Protein AF-A0A5N5E0N3-F1 (afdb_monomer_lite)

Foldseek 3Di:
DDPDQWFKDFLVLVVVCCVQPHPVLSVVLVVQDDPGMDDPVSLVVCCVVPDDVVSSVSNVVCSVPHTTRD

Sequence (70 aa):
MLWHDGYAVDVEEIAEHPEYRGATVVDLAREIARGRRLTPAVLGLARSASFDPQDVKKVWHYIARFGGRA

Secondary structure (DSSP, 8-state):
----TT-BEEHHHHHT-TTTT-HHHHHHHHHH-BTTEE-HHHHHHHHHTT--HHHHHHHHHHHHHH-B--

pLDDT: mean 89.05, std 13.37, range [38.09, 97.12]

Organism: Rhodococcus erythropolis (NCBI:txid1833)

Structure (mmCIF, N/CA/C/O backbone):
data_AF-A0A5N5E0N3-F1
#
_entry.id   AF-A0A5N5E0N3-F1
#
loop_
_atom_site.group_PDB
_atom_site.id
_atom_site.type_symbol
_atom_site.label_atom_id
_atom_site.label_alt_id
_atom_site.label_comp_id
_atom_site.label_asym_id
_atom_site.label_entity_id
_atom_site.label_seq_id
_atom_site.pdbx_PDB_ins_code
_atom_site.Cartn_x
_atom_site.Cartn_y
_atom_site.Cartn_z
_atom_site.occupancy
_atom_site.B_iso_or_equiv
_atom_site.auth_seq_id
_atom_site.auth_comp_id
_atom_site.auth_asym_id
_atom_site.auth_atom_id
_atom_site.pdbx_PDB_model_num
ATOM 1 N N . MET A 1 1 ? 17.080 -10.494 -11.840 1.00 38.09 1 MET A N 1
ATOM 2 C CA . MET A 1 1 ? 16.850 -11.884 -11.387 1.00 38.09 1 MET A CA 1
ATOM 3 C C . MET A 1 1 ? 15.948 -11.833 -10.171 1.00 38.09 1 MET A C 1
ATOM 5 O O . MET A 1 1 ? 16.011 -10.849 -9.449 1.00 38.09 1 MET A O 1
ATOM 9 N N . LEU A 1 2 ? 15.035 -12.798 -10.090 1.00 48.66 2 LEU A N 1
ATOM 10 C CA . LEU A 1 2 ? 13.708 -12.727 -9.479 1.00 48.66 2 LEU A CA 1
ATOM 11 C C . LEU A 1 2 ? 13.656 -12.034 -8.108 1.00 48.66 2 LEU A C 1
ATOM 13 O O . LEU A 1 2 ? 14.262 -12.491 -7.143 1.00 48.66 2 LEU A O 1
ATOM 17 N N . TRP A 1 3 ? 12.869 -10.957 -8.035 1.00 53.75 3 TRP A N 1
ATOM 18 C CA . TRP A 1 3 ? 12.361 -10.438 -6.770 1.00 53.75 3 TRP A CA 1
ATOM 19 C C . TRP A 1 3 ? 11.557 -11.563 -6.125 1.00 53.75 3 TRP A C 1
ATOM 21 O O . TRP A 1 3 ? 10.625 -12.057 -6.749 1.00 53.75 3 TRP A O 1
ATOM 31 N N . HIS A 1 4 ? 11.994 -11.998 -4.945 1.00 49.50 4 HIS A N 1
ATOM 32 C CA . HIS A 1 4 ? 11.495 -13.161 -4.216 1.00 49.50 4 HIS A CA 1
ATOM 33 C C . HIS A 1 4 ? 9.994 -13.413 -4.414 1.00 49.50 4 HIS A C 1
ATOM 35 O O . HIS A 1 4 ? 9.170 -12.598 -3.991 1.00 49.50 4 HIS A O 1
ATOM 41 N N . ASP A 1 5 ? 9.650 -14.565 -4.993 1.00 53.41 5 ASP A N 1
ATOM 42 C CA . ASP A 1 5 ? 8.328 -15.146 -4.798 1.00 53.41 5 ASP A CA 1
ATOM 43 C C . ASP A 1 5 ? 8.095 -15.269 -3.289 1.00 53.41 5 ASP A C 1
ATOM 45 O O . ASP A 1 5 ? 8.836 -15.963 -2.581 1.00 53.41 5 ASP A O 1
ATOM 49 N N . GLY A 1 6 ? 7.076 -14.571 -2.790 1.00 61.75 6 GLY A N 1
ATOM 50 C CA . GLY A 1 6 ? 6.427 -15.019 -1.569 1.00 61.75 6 GLY A CA 1
ATOM 51 C C . GLY A 1 6 ? 6.086 -13.985 -0.507 1.00 61.75 6 GLY A C 1
ATOM 52 O O . GLY A 1 6 ? 5.784 -14.402 0.598 1.00 61.75 6 GLY A O 1
ATOM 53 N N . TYR A 1 7 ? 6.089 -12.679 -0.762 1.00 76.00 7 TYR A N 1
ATOM 54 C CA . TYR A 1 7 ? 5.349 -11.779 0.134 1.00 76.00 7 TYR A CA 1
ATOM 55 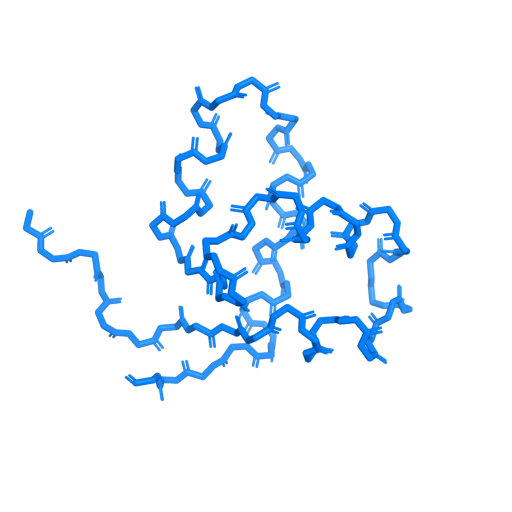C C . TYR A 1 7 ? 4.531 -10.796 -0.687 1.00 76.00 7 TYR A C 1
ATOM 57 O O . TYR A 1 7 ? 5.061 -9.859 -1.285 1.00 76.00 7 TYR A O 1
ATOM 65 N N . ALA A 1 8 ? 3.231 -11.060 -0.752 1.00 89.94 8 ALA A N 1
ATOM 66 C CA . ALA A 1 8 ? 2.256 -10.184 -1.370 1.00 89.94 8 ALA A CA 1
ATOM 67 C C . ALA A 1 8 ? 1.071 -9.997 -0.430 1.00 89.94 8 ALA A C 1
ATOM 69 O O . ALA A 1 8 ? 0.713 -10.900 0.324 1.00 89.94 8 ALA A O 1
ATOM 70 N N . VAL A 1 9 ? 0.458 -8.826 -0.504 1.00 94.06 9 VAL A N 1
ATOM 71 C CA . VAL A 1 9 ? -0.786 -8.514 0.196 1.00 94.06 9 VAL A CA 1
ATOM 72 C C . VAL A 1 9 ? -1.724 -7.818 -0.784 1.00 94.06 9 VAL A C 1
ATOM 74 O O . VAL A 1 9 ? -1.265 -7.054 -1.644 1.00 94.06 9 VAL A O 1
ATOM 77 N N . ASP A 1 10 ? -3.015 -8.137 -0.703 1.00 94.88 10 ASP A N 1
ATOM 78 C CA . ASP A 1 10 ? -4.036 -7.388 -1.433 1.00 94.88 10 ASP A CA 1
ATOM 79 C C . ASP A 1 10 ? -4.247 -6.044 -0.735 1.00 94.88 10 ASP A C 1
ATOM 81 O O . ASP A 1 10 ? -4.251 -5.952 0.489 1.00 94.88 10 ASP A O 1
ATOM 85 N N . VAL A 1 11 ? -4.405 -4.983 -1.507 1.00 95.56 11 VAL A N 1
ATOM 86 C CA . VAL A 1 11 ? -4.646 -3.648 -0.964 1.00 95.56 11 VAL A CA 1
ATOM 87 C C . VAL A 1 11 ? -5.955 -3.585 -0.184 1.00 95.56 11 VAL A C 1
ATOM 89 O O . VAL A 1 11 ? -6.038 -2.830 0.780 1.00 95.56 11 VAL A O 1
ATOM 92 N N . GLU A 1 12 ? -6.948 -4.402 -0.537 1.00 95.25 12 GLU A N 1
ATOM 93 C CA . GLU A 1 12 ? -8.189 -4.440 0.231 1.00 95.25 12 GLU A CA 1
ATOM 94 C C . GLU A 1 12 ? -7.982 -5.092 1.601 1.00 95.25 12 GLU A C 1
ATOM 96 O O . GLU A 1 12 ? -8.562 -4.618 2.564 1.00 95.25 12 GLU A O 1
ATOM 101 N N . GLU A 1 13 ? -7.069 -6.063 1.739 1.00 95.00 13 GLU A N 1
ATOM 102 C CA . GLU A 1 13 ? -6.680 -6.570 3.066 1.00 95.00 13 GLU A CA 1
ATOM 103 C C . GLU A 1 13 ? -6.057 -5.451 3.910 1.00 95.00 13 GLU A C 1
ATOM 105 O O . GLU A 1 13 ? -6.359 -5.321 5.085 1.00 95.00 13 GLU A O 1
ATOM 110 N N . ILE A 1 14 ? -5.227 -4.583 3.320 1.00 95.31 14 ILE A N 1
ATOM 111 C CA . ILE A 1 14 ? -4.682 -3.414 4.033 1.00 95.31 14 ILE A CA 1
ATOM 112 C C . ILE A 1 14 ? -5.793 -2.442 4.449 1.00 95.31 14 ILE A C 1
ATOM 114 O O . ILE A 1 14 ? -5.717 -1.855 5.530 1.00 95.31 14 ILE A O 1
ATOM 118 N N . ALA A 1 15 ? -6.796 -2.254 3.590 1.00 95.69 15 ALA A N 1
ATOM 119 C CA . ALA A 1 15 ? -7.889 -1.318 3.819 1.00 95.69 15 ALA A CA 1
ATOM 120 C C . ALA A 1 15 ? -8.824 -1.730 4.965 1.00 95.69 15 ALA A C 1
ATOM 122 O O . ALA A 1 15 ? -9.468 -0.851 5.535 1.00 95.69 15 ALA A O 1
ATOM 123 N N . GLU A 1 16 ? -8.841 -3.011 5.338 1.00 97.12 16 GLU A N 1
ATOM 124 C CA . GLU A 1 16 ? -9.575 -3.516 6.505 1.00 97.12 16 GLU A CA 1
ATOM 125 C C . GLU A 1 16 ? -8.902 -3.154 7.843 1.00 97.12 16 GLU A C 1
ATOM 127 O O . GLU A 1 16 ? -9.564 -3.193 8.877 1.00 97.12 16 GLU A O 1
ATOM 132 N N . HIS A 1 17 ? -7.617 -2.759 7.838 1.00 96.06 17 HIS A N 1
ATOM 133 C CA . HIS A 1 17 ? -6.841 -2.470 9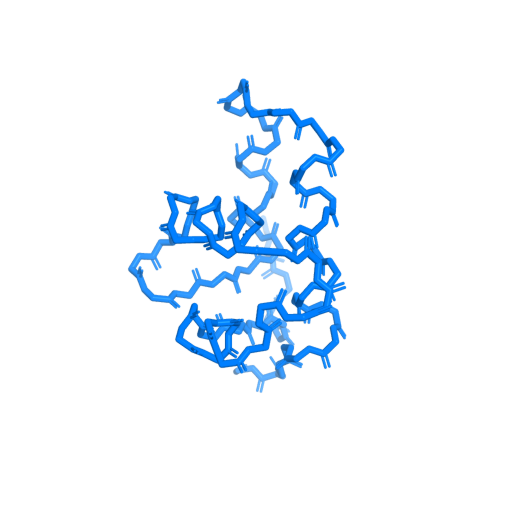.060 1.00 96.06 17 HIS A CA 1
ATOM 134 C C . HIS A 1 17 ? -6.277 -1.034 9.114 1.00 96.06 17 HIS A C 1
ATOM 136 O O . HIS A 1 17 ? -5.074 -0.854 9.367 1.00 96.06 17 HIS A O 1
ATOM 142 N N . PRO A 1 18 ? -7.076 0.029 8.878 1.00 95.50 18 PRO A N 1
ATOM 143 C CA . PRO A 1 18 ? -6.579 1.405 8.878 1.00 95.50 18 PRO A CA 1
ATOM 144 C C . PRO A 1 18 ? -6.021 1.836 10.243 1.00 95.50 18 PRO A C 1
ATOM 146 O O . PRO A 1 18 ? -5.200 2.751 10.306 1.00 95.50 18 PRO A O 1
ATOM 149 N N . GLU A 1 19 ? -6.404 1.185 11.341 1.00 96.31 19 GLU A N 1
ATOM 150 C CA . GLU A 1 19 ? -5.922 1.460 12.695 1.00 96.31 19 GLU A CA 1
ATOM 151 C C . GLU A 1 19 ? -4.439 1.122 12.903 1.00 96.31 19 GLU A C 1
ATOM 153 O O . GLU A 1 19 ? -3.819 1.632 13.838 1.00 96.31 19 GLU A O 1
ATOM 158 N N . TYR A 1 20 ? -3.829 0.305 12.035 1.00 96.25 20 TYR A N 1
ATOM 159 C CA . TYR A 1 20 ? -2.439 -0.108 12.220 1.00 96.25 20 TYR A CA 1
ATOM 160 C C . TYR A 1 20 ? -1.437 1.024 11.936 1.00 96.25 20 TYR A C 1
ATOM 162 O O . TYR A 1 20 ? -0.461 1.201 12.674 1.00 96.25 20 TYR A O 1
ATOM 170 N N . ARG A 1 21 ? -1.648 1.798 10.861 1.00 96.38 21 ARG A N 1
ATOM 171 C CA . ARG A 1 21 ? -0.770 2.924 10.463 1.00 96.38 21 ARG A CA 1
ATOM 172 C C . ARG A 1 21 ? -1.508 4.179 9.986 1.00 96.38 21 ARG A C 1
ATOM 174 O O . ARG A 1 21 ? -0.844 5.151 9.627 1.00 96.38 21 ARG A O 1
ATOM 181 N N . GLY A 1 22 ? -2.835 4.180 10.022 1.00 95.69 22 GLY A N 1
ATOM 182 C CA . GLY A 1 22 ? -3.687 5.291 9.610 1.00 95.69 22 GLY A CA 1
ATOM 183 C C . GLY A 1 22 ? -4.163 5.188 8.160 1.00 95.69 22 GLY A C 1
ATOM 184 O O . GLY A 1 22 ? -3.503 4.586 7.310 1.00 95.69 22 GLY A O 1
ATOM 185 N N . ALA A 1 23 ? -5.292 5.847 7.882 1.00 95.94 23 ALA A N 1
ATOM 186 C CA . ALA A 1 23 ? -5.929 5.888 6.564 1.00 95.94 23 ALA A CA 1
ATOM 187 C C . ALA A 1 23 ? -5.007 6.454 5.471 1.00 95.94 23 ALA A C 1
ATOM 189 O O . ALA A 1 23 ? -4.935 5.890 4.390 1.00 95.94 23 ALA A O 1
ATOM 190 N N . THR A 1 24 ? -4.189 7.467 5.776 1.00 96.56 24 THR A N 1
ATOM 191 C CA . THR A 1 24 ? -3.231 8.034 4.806 1.00 96.56 24 THR A CA 1
ATOM 192 C C . THR A 1 24 ? -2.225 7.002 4.288 1.00 96.56 24 THR A C 1
ATOM 194 O O . THR A 1 24 ? -1.808 7.059 3.136 1.00 96.56 24 THR A O 1
ATOM 197 N N . VAL A 1 25 ? -1.837 6.024 5.114 1.00 96.38 25 VAL A N 1
ATOM 198 C CA . VAL A 1 25 ? -0.937 4.946 4.674 1.00 96.38 25 VAL A CA 1
ATOM 199 C C . VAL A 1 25 ? -1.685 3.921 3.821 1.00 96.38 25 VAL A C 1
ATOM 201 O O . VAL A 1 25 ? -1.090 3.362 2.904 1.00 96.38 25 VAL A O 1
ATOM 204 N N . VAL A 1 26 ? -2.975 3.693 4.086 1.00 96.94 26 VAL A N 1
ATOM 205 C CA . VAL A 1 26 ? -3.851 2.868 3.235 1.00 96.94 26 VAL A CA 1
ATOM 206 C C . VAL A 1 26 ? -4.040 3.523 1.865 1.00 96.94 26 VAL A C 1
ATOM 208 O O . VAL A 1 26 ? -3.935 2.850 0.841 1.00 96.94 26 VAL A O 1
ATOM 211 N N . ASP A 1 27 ? -4.250 4.837 1.826 1.00 97.06 27 ASP A N 1
ATOM 212 C CA . ASP A 1 27 ? -4.382 5.583 0.574 1.00 97.06 27 ASP A CA 1
ATOM 213 C C . ASP A 1 27 ? -3.087 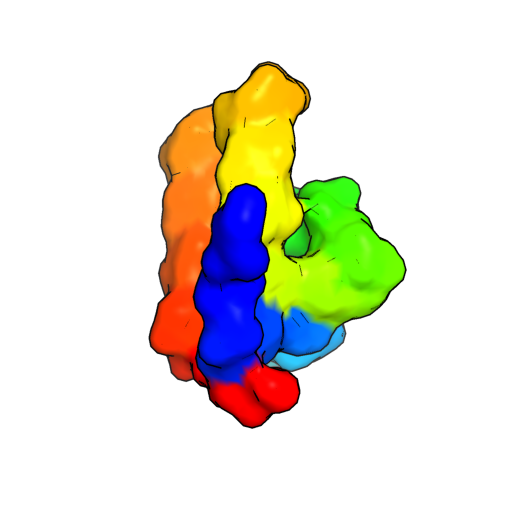5.525 -0.243 1.00 97.06 27 ASP A C 1
ATOM 215 O O . ASP A 1 27 ? -3.118 5.216 -1.434 1.00 97.06 27 ASP A O 1
ATOM 219 N N . LEU A 1 28 ? -1.931 5.692 0.406 1.00 96.88 28 LEU A N 1
ATOM 220 C CA . LEU A 1 28 ? -0.642 5.507 -0.259 1.00 96.88 28 LEU A CA 1
ATOM 221 C C . LEU A 1 28 ? -0.451 4.065 -0.755 1.00 96.88 28 LEU A C 1
ATOM 223 O O . LEU A 1 28 ? 0.068 3.844 -1.847 1.00 96.88 28 LEU A O 1
ATOM 227 N N . ALA A 1 29 ? -0.870 3.068 0.028 1.00 96.44 29 ALA A N 1
ATOM 228 C CA . ALA A 1 29 ? -0.829 1.667 -0.379 1.00 96.44 29 ALA A CA 1
ATOM 229 C C . ALA A 1 29 ? -1.649 1.427 -1.662 1.00 96.44 29 ALA A C 1
ATOM 231 O O . ALA A 1 29 ? -1.179 0.713 -2.548 1.00 96.44 29 ALA A O 1
ATOM 232 N N . ARG A 1 30 ? -2.821 2.066 -1.793 1.00 96.62 30 ARG A N 1
ATOM 233 C CA . ARG A 1 30 ? -3.651 2.061 -3.012 1.00 96.62 30 ARG A CA 1
ATOM 234 C C . ARG A 1 30 ? -2.966 2.743 -4.187 1.00 96.62 30 ARG A C 1
ATOM 236 O O . ARG A 1 30 ? -2.992 2.205 -5.289 1.00 96.62 30 ARG A O 1
ATOM 243 N N . GLU A 1 31 ? -2.345 3.893 -3.950 1.00 96.00 31 GLU A N 1
ATOM 244 C CA . GLU A 1 31 ? -1.676 4.678 -4.989 1.00 96.00 31 GLU A CA 1
ATOM 245 C C . GLU A 1 31 ? -0.483 3.936 -5.603 1.00 96.00 31 GLU A C 1
ATOM 247 O O . GLU A 1 31 ? -0.314 3.916 -6.821 1.00 96.00 31 GLU A O 1
ATOM 252 N N . ILE A 1 32 ? 0.343 3.299 -4.770 1.00 95.00 32 ILE A N 1
ATOM 253 C CA . ILE A 1 32 ? 1.572 2.651 -5.244 1.00 95.00 32 ILE A CA 1
ATOM 254 C C . ILE A 1 32 ? 1.347 1.220 -5.747 1.00 95.00 32 ILE A C 1
ATOM 256 O O . ILE A 1 3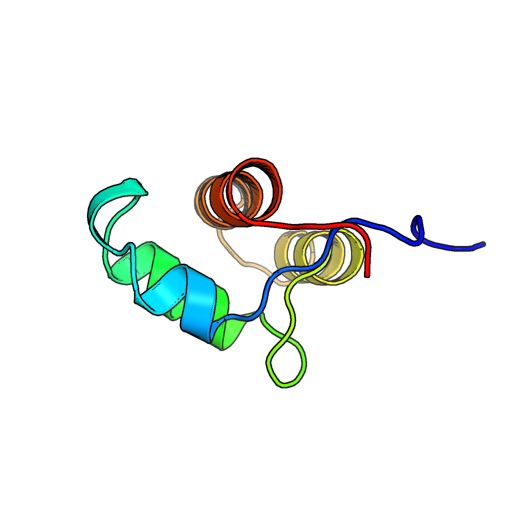2 ? 2.223 0.668 -6.417 1.00 95.00 32 ILE A O 1
ATOM 260 N N . ALA A 1 33 ? 0.223 0.586 -5.404 1.00 94.94 33 ALA A N 1
ATOM 261 C CA . ALA A 1 33 ? -0.057 -0.791 -5.787 1.00 94.94 33 ALA A CA 1
ATOM 262 C C . ALA A 1 33 ? -0.122 -0.976 -7.305 1.00 94.94 33 ALA A C 1
ATOM 264 O O . ALA A 1 33 ? -0.568 -0.118 -8.063 1.00 94.94 33 ALA A O 1
ATOM 265 N N . ARG A 1 34 ? 0.291 -2.160 -7.767 1.00 93.12 34 ARG A N 1
ATOM 266 C CA . ARG A 1 34 ? 0.107 -2.556 -9.166 1.00 93.12 34 ARG A CA 1
ATOM 267 C C . ARG A 1 34 ? -1.093 -3.482 -9.260 1.00 93.12 34 ARG A C 1
ATOM 269 O O . ARG A 1 34 ? -1.053 -4.621 -8.792 1.00 93.12 34 ARG A O 1
ATOM 276 N N . GLY A 1 35 ? -2.173 -2.970 -9.848 1.00 90.75 35 GLY A N 1
ATOM 277 C CA . GLY A 1 35 ? -3.483 -3.604 -9.749 1.00 90.75 35 GLY A CA 1
ATOM 278 C C . GLY A 1 35 ? -3.954 -3.561 -8.298 1.00 90.75 35 GLY A C 1
ATOM 279 O O . GLY A 1 35 ? -4.092 -2.485 -7.733 1.00 90.75 35 GLY A O 1
ATOM 280 N N . ARG A 1 36 ? -4.153 -4.731 -7.686 1.00 91.69 36 ARG A N 1
ATOM 281 C CA . ARG A 1 36 ? -4.560 -4.850 -6.276 1.00 91.69 36 ARG A CA 1
ATOM 282 C C . ARG A 1 36 ? -3.469 -5.374 -5.351 1.00 91.69 36 ARG A C 1
ATOM 284 O O . ARG A 1 36 ? -3.722 -5.567 -4.171 1.00 91.69 36 ARG A O 1
ATOM 291 N N . ARG A 1 37 ? -2.262 -5.637 -5.862 1.00 93.25 37 ARG A N 1
ATOM 292 C CA . ARG A 1 37 ? -1.194 -6.255 -5.070 1.00 93.25 37 ARG A CA 1
ATOM 293 C C . ARG A 1 37 ? -0.065 -5.296 -4.753 1.00 93.25 37 ARG A C 1
ATOM 295 O O . ARG A 1 37 ? 0.454 -4.589 -5.620 1.00 93.25 37 ARG A O 1
ATOM 302 N N . LEU A 1 38 ? 0.386 -5.402 -3.511 1.00 94.50 38 LEU A N 1
ATOM 303 C CA . LEU A 1 38 ? 1.647 -4.857 -3.049 1.00 94.50 38 LEU A CA 1
ATOM 304 C C . LEU A 1 38 ? 2.656 -5.975 -2.855 1.00 94.50 38 LEU A C 1
ATOM 306 O O . LEU A 1 38 ? 2.362 -7.006 -2.254 1.00 94.50 38 LEU A O 1
ATOM 310 N N . THR A 1 39 ? 3.859 -5.745 -3.369 1.00 93.38 39 THR A N 1
ATOM 311 C CA . THR A 1 39 ? 5.003 -6.646 -3.236 1.00 93.38 39 THR A CA 1
ATOM 312 C C . THR A 1 39 ? 6.253 -5.835 -2.891 1.00 93.38 39 THR A C 1
ATOM 314 O O . THR A 1 39 ? 6.301 -4.630 -3.172 1.00 93.38 39 THR A O 1
ATOM 317 N N . PRO A 1 40 ? 7.306 -6.469 -2.346 1.00 91.19 40 PRO A N 1
ATOM 318 C CA . PRO A 1 40 ? 8.606 -5.832 -2.157 1.00 91.19 40 PRO A CA 1
ATOM 319 C C . PRO A 1 40 ? 9.134 -5.116 -3.408 1.00 91.19 40 PRO A C 1
ATOM 321 O O . PRO A 1 40 ? 9.700 -4.030 -3.303 1.00 91.19 40 PRO A O 1
ATOM 324 N N . ALA A 1 41 ? 8.908 -5.686 -4.597 1.00 91.56 41 ALA A N 1
ATOM 325 C CA . ALA A 1 41 ? 9.324 -5.085 -5.862 1.00 91.56 41 ALA A CA 1
ATOM 326 C C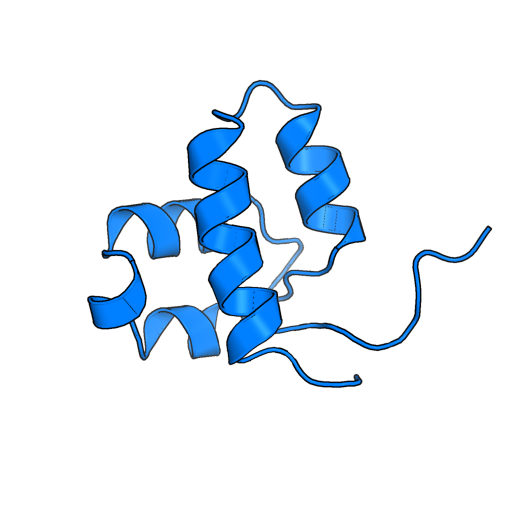 . ALA A 1 41 ? 8.570 -3.779 -6.163 1.00 91.56 41 ALA A C 1
ATOM 328 O O . ALA A 1 41 ? 9.180 -2.798 -6.583 1.00 91.56 41 ALA A O 1
ATOM 329 N N . VAL A 1 42 ? 7.255 -3.745 -5.915 1.00 93.69 42 VAL A N 1
ATOM 330 C CA . VAL A 1 42 ? 6.436 -2.533 -6.076 1.00 93.69 42 VAL A CA 1
ATOM 331 C C . VAL A 1 42 ? 6.899 -1.435 -5.117 1.00 93.69 42 VAL A C 1
ATOM 333 O O . VAL A 1 42 ? 7.098 -0.300 -5.543 1.00 93.69 42 VAL A O 1
ATOM 336 N N . LEU A 1 43 ? 7.168 -1.777 -3.853 1.00 92.31 43 LEU A N 1
ATOM 337 C CA . LEU A 1 43 ? 7.698 -0.820 -2.876 1.00 92.31 43 LEU A CA 1
ATOM 338 C C . LEU A 1 43 ? 9.087 -0.296 -3.250 1.00 92.31 43 LEU A C 1
ATOM 340 O O . LEU A 1 43 ? 9.365 0.886 -3.056 1.00 92.31 43 LEU A O 1
ATOM 344 N N . GLY A 1 44 ? 9.947 -1.149 -3.813 1.00 91.75 44 GLY A N 1
ATOM 345 C CA . GLY A 1 44 ? 11.249 -0.734 -4.333 1.00 91.75 44 GLY A CA 1
ATOM 346 C C . GLY A 1 44 ? 11.122 0.342 -5.412 1.00 91.75 44 GLY A C 1
ATOM 347 O O . GLY A 1 44 ? 11.846 1.333 -5.376 1.00 91.75 44 GLY A O 1
ATOM 348 N N . LEU A 1 45 ? 10.156 0.188 -6.320 1.00 92.62 45 LEU A N 1
ATOM 349 C CA . LEU A 1 45 ? 9.875 1.174 -7.364 1.00 92.62 45 LEU A CA 1
ATOM 350 C C . LEU A 1 45 ? 9.279 2.464 -6.795 1.00 92.62 45 LEU A C 1
ATOM 352 O O . LEU A 1 45 ? 9.723 3.543 -7.176 1.00 92.62 45 LEU A O 1
ATOM 356 N N . ALA A 1 46 ? 8.334 2.366 -5.855 1.00 92.38 46 ALA A N 1
ATOM 357 C CA . ALA A 1 46 ? 7.756 3.532 -5.185 1.00 92.38 46 ALA A CA 1
ATOM 358 C C . ALA A 1 46 ? 8.833 4.351 -4.458 1.00 92.38 46 ALA A C 1
ATOM 360 O O . ALA A 1 46 ? 8.907 5.567 -4.604 1.00 92.38 46 ALA A O 1
ATOM 361 N N . ARG A 1 47 ? 9.761 3.691 -3.758 1.00 90.31 47 ARG A N 1
ATOM 362 C CA . ARG A 1 47 ? 10.888 4.368 -3.100 1.00 90.31 47 ARG A CA 1
ATOM 363 C C . ARG A 1 47 ? 11.784 5.136 -4.078 1.00 90.31 47 ARG A C 1
ATOM 365 O O . ARG A 1 47 ? 12.411 6.115 -3.687 1.00 90.31 47 ARG A O 1
ATOM 372 N N . SER A 1 48 ? 11.865 4.692 -5.330 1.00 89.31 48 SER A N 1
ATOM 373 C CA . SER A 1 48 ? 12.600 5.382 -6.395 1.00 89.31 48 SER A CA 1
ATOM 374 C C . SER A 1 48 ? 11.787 6.477 -7.099 1.00 89.31 48 SER A C 1
ATOM 376 O O . SER A 1 48 ? 12.374 7.261 -7.838 1.00 89.31 48 SER A O 1
ATOM 378 N N . ALA A 1 49 ? 10.470 6.556 -6.881 1.00 83.38 49 ALA A N 1
ATOM 379 C CA . ALA A 1 49 ? 9.536 7.410 -7.618 1.00 83.38 49 ALA A CA 1
ATOM 380 C C . ALA A 1 49 ? 9.087 8.670 -6.843 1.00 83.38 49 ALA A C 1
ATOM 382 O O . ALA A 1 49 ? 7.930 9.063 -6.915 1.00 83.38 49 ALA A O 1
ATOM 383 N N . SER A 1 50 ? 9.996 9.327 -6.116 1.00 87.12 50 SER A N 1
ATOM 384 C CA . SER A 1 50 ? 9.738 10.569 -5.351 1.00 87.12 50 SER A CA 1
ATOM 385 C C . SER A 1 50 ? 8.718 10.472 -4.203 1.00 87.12 50 SER A C 1
ATOM 387 O O . SER A 1 50 ? 8.379 11.498 -3.617 1.00 87.12 50 SER A O 1
ATOM 389 N N . PHE A 1 51 ? 8.265 9.274 -3.827 1.00 92.06 51 PHE A N 1
ATOM 390 C CA . PHE A 1 51 ? 7.490 9.083 -2.601 1.00 92.06 51 PHE A CA 1
ATOM 391 C C . PHE A 1 51 ? 8.371 9.249 -1.361 1.00 92.06 51 PHE A C 1
ATOM 393 O O . PHE A 1 51 ? 9.554 8.892 -1.374 1.00 92.06 51 PHE A O 1
ATOM 400 N N . ASP A 1 52 ? 7.781 9.737 -0.268 1.00 94.12 52 ASP A N 1
ATOM 401 C CA . ASP A 1 52 ? 8.491 9.860 1.000 1.00 94.12 52 ASP A CA 1
ATOM 402 C C . ASP A 1 52 ? 8.969 8.467 1.479 1.00 94.12 52 ASP A C 1
ATOM 404 O O . ASP A 1 52 ? 8.153 7.554 1.670 1.00 94.12 52 ASP A O 1
ATOM 408 N N . PRO A 1 53 ? 10.284 8.261 1.697 1.00 93.25 53 PRO A N 1
ATOM 409 C CA . PRO A 1 53 ? 10.818 6.964 2.107 1.00 93.25 53 PRO A CA 1
ATOM 410 C C . PRO A 1 53 ? 10.237 6.431 3.423 1.00 93.25 53 PRO A C 1
ATOM 412 O O . PRO A 1 53 ? 10.171 5.213 3.618 1.00 93.25 53 PRO A O 1
ATOM 415 N N . GLN A 1 54 ? 9.841 7.316 4.337 1.00 95.19 54 GLN A N 1
ATOM 416 C CA . GLN A 1 54 ? 9.231 6.954 5.608 1.00 95.19 54 GLN A CA 1
ATOM 417 C C . GLN A 1 54 ? 7.793 6.475 5.415 1.00 95.19 54 GLN A C 1
ATOM 419 O O . GLN A 1 54 ? 7.383 5.528 6.091 1.00 95.19 54 GLN A O 1
ATOM 424 N N . ASP A 1 55 ? 7.042 7.055 4.483 1.00 95.69 55 ASP A N 1
ATOM 425 C CA . ASP A 1 55 ? 5.691 6.583 4.183 1.00 95.69 55 ASP A CA 1
ATOM 426 C C . ASP A 1 55 ? 5.716 5.248 3.434 1.00 95.69 55 ASP A C 1
ATOM 428 O O . ASP A 1 55 ? 5.018 4.311 3.829 1.00 95.69 55 ASP A O 1
ATOM 432 N N . VAL A 1 56 ? 6.632 5.077 2.474 1.00 95.88 56 VAL A N 1
ATOM 433 C CA . VAL A 1 56 ? 6.870 3.776 1.817 1.00 95.88 56 VAL A CA 1
ATOM 434 C C . VAL A 1 56 ? 7.242 2.697 2.847 1.00 95.88 56 VAL A C 1
ATOM 436 O O . VAL A 1 56 ? 6.767 1.560 2.773 1.00 95.88 56 VAL A O 1
ATOM 439 N N . LYS A 1 57 ? 8.033 3.044 3.872 1.00 95.69 57 LYS A N 1
ATOM 440 C CA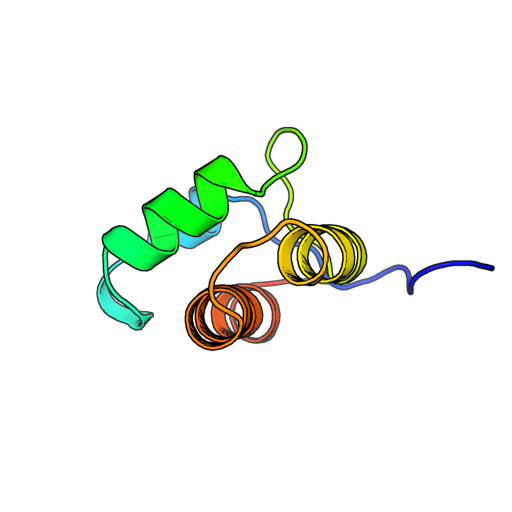 . LYS A 1 57 ? 8.350 2.134 4.985 1.00 95.69 57 LYS A CA 1
ATOM 441 C C . LYS A 1 57 ? 7.119 1.772 5.824 1.00 95.69 57 LYS A C 1
ATOM 443 O O . LYS A 1 57 ? 7.025 0.643 6.305 1.00 95.69 57 LYS A O 1
ATOM 448 N N . LYS A 1 58 ? 6.164 2.684 6.020 1.00 97.12 58 LYS A N 1
ATOM 449 C CA . LYS A 1 58 ? 4.909 2.348 6.714 1.00 97.12 58 LYS A CA 1
ATOM 450 C C . LYS A 1 58 ? 4.092 1.339 5.907 1.00 97.12 58 LYS A C 1
ATOM 452 O O . LYS A 1 58 ? 3.576 0.401 6.510 1.00 97.12 58 LYS A O 1
ATOM 457 N N . VAL A 1 59 ? 4.052 1.463 4.577 1.00 96.38 59 VAL A N 1
ATOM 458 C CA . VAL A 1 59 ? 3.396 0.468 3.711 1.00 96.38 59 VAL A CA 1
ATOM 459 C C . VAL A 1 59 ? 4.113 -0.886 3.769 1.00 96.38 59 VAL A C 1
ATOM 461 O O . VAL A 1 59 ? 3.459 -1.923 3.859 1.00 96.38 59 VAL A O 1
ATOM 464 N N . TRP A 1 60 ? 5.450 -0.906 3.832 1.00 95.31 60 TRP A N 1
ATOM 465 C CA . TRP A 1 60 ? 6.209 -2.146 4.063 1.00 95.31 60 TRP A CA 1
ATOM 466 C C . TRP A 1 60 ? 5.745 -2.905 5.314 1.00 95.31 60 TRP A C 1
ATOM 468 O O . TRP A 1 60 ? 5.634 -4.129 5.278 1.00 95.31 60 TRP A O 1
ATOM 478 N N . HIS A 1 61 ? 5.434 -2.210 6.413 1.00 95.69 61 HIS A N 1
ATOM 479 C CA . HIS A 1 61 ? 4.943 -2.876 7.624 1.00 95.69 61 HIS A CA 1
ATOM 480 C C . HIS A 1 61 ? 3.612 -3.605 7.409 1.00 95.69 61 HIS A C 1
ATOM 482 O O . HIS A 1 61 ? 3.408 -4.644 8.033 1.00 95.69 61 HIS A O 1
ATOM 488 N N . TYR A 1 62 ? 2.732 -3.110 6.531 1.00 95.25 62 TYR A N 1
ATOM 489 C CA . TYR A 1 62 ? 1.521 -3.845 6.161 1.00 95.25 62 TYR A CA 1
ATOM 490 C C . TYR A 1 62 ? 1.862 -5.133 5.409 1.00 95.25 62 TYR A C 1
ATOM 492 O O . TYR A 1 62 ? 1.355 -6.188 5.775 1.00 95.25 62 TYR A O 1
ATOM 500 N N . ILE A 1 63 ? 2.776 -5.088 4.431 1.00 92.44 63 ILE A N 1
ATOM 501 C CA . ILE A 1 63 ? 3.227 -6.304 3.730 1.00 92.44 63 ILE A CA 1
ATOM 502 C C . ILE A 1 63 ? 3.836 -7.300 4.719 1.00 92.44 63 ILE A C 1
ATOM 504 O O . ILE A 1 63 ? 3.499 -8.474 4.692 1.00 92.44 63 ILE A O 1
ATOM 508 N N . ALA A 1 64 ? 4.708 -6.848 5.619 1.00 92.38 64 ALA A N 1
ATOM 509 C CA . ALA A 1 64 ? 5.362 -7.729 6.584 1.00 92.38 64 ALA A CA 1
ATOM 510 C C . ALA A 1 64 ? 4.377 -8.366 7.581 1.00 92.38 64 ALA A C 1
ATOM 512 O O . ALA A 1 64 ? 4.618 -9.476 8.051 1.00 92.38 64 ALA A O 1
ATOM 513 N N . ARG A 1 65 ? 3.290 -7.661 7.922 1.00 93.69 65 ARG A N 1
ATOM 514 C CA . ARG A 1 65 ? 2.302 -8.111 8.909 1.00 93.69 65 ARG A CA 1
ATOM 515 C C . ARG A 1 65 ? 1.189 -8.968 8.309 1.00 93.69 65 ARG A C 1
ATOM 517 O O . ARG A 1 65 ? 0.824 -9.963 8.923 1.00 93.69 65 ARG A O 1
ATOM 524 N N . PHE A 1 66 ? 0.651 -8.562 7.164 1.00 92.38 66 PHE A N 1
ATOM 525 C CA . PHE A 1 66 ? -0.547 -9.149 6.550 1.00 92.38 66 PHE A CA 1
ATOM 526 C C . PHE A 1 66 ? -0.253 -9.863 5.229 1.00 92.38 66 PHE A C 1
ATOM 528 O O . PHE A 1 66 ? -1.111 -10.550 4.684 1.00 92.38 66 PHE A O 1
ATOM 535 N N . GLY A 1 67 ? 0.954 -9.703 4.688 1.00 89.19 67 GLY A N 1
ATOM 536 C CA . GLY A 1 67 ? 1.359 -10.416 3.490 1.00 89.19 67 GLY A CA 1
ATOM 537 C C . GLY A 1 67 ? 1.538 -11.906 3.748 1.00 89.19 67 GLY A C 1
ATOM 538 O O . GLY A 1 67 ? 1.910 -12.343 4.838 1.00 89.19 67 GLY A O 1
ATOM 539 N N . GLY A 1 68 ? 1.291 -12.684 2.703 1.00 82.56 68 GLY A N 1
ATOM 540 C CA . GLY A 1 68 ? 1.533 -14.119 2.677 1.00 82.56 68 GLY A CA 1
ATOM 541 C C . GLY A 1 68 ? 2.390 -14.512 1.482 1.00 82.56 68 GLY A C 1
ATOM 542 O O . GLY A 1 68 ? 2.586 -13.729 0.543 1.00 82.56 68 GLY A O 1
ATOM 543 N N . ARG A 1 69 ? 2.874 -15.760 1.503 1.00 69.81 69 ARG A N 1
ATOM 544 C CA . ARG A 1 69 ? 3.432 -16.392 0.304 1.00 69.81 69 ARG A CA 1
ATOM 545 C C . ARG A 1 69 ? 2.298 -16.617 -0.683 1.00 69.81 69 ARG A C 1
ATOM 547 O O . ARG A 1 69 ? 1.422 -17.436 -0.429 1.00 69.81 69 ARG A O 1
ATOM 554 N N . ALA A 1 70 ? 2.309 -15.824 -1.748 1.00 57.97 70 ALA A N 1
ATOM 555 C CA . ALA A 1 70 ? 1.494 -16.051 -2.931 1.00 57.97 70 ALA A CA 1
ATOM 556 C C . ALA A 1 70 ? 2.150 -17.073 -3.858 1.00 57.97 70 ALA A C 1
ATOM 558 O O . ALA A 1 70 ? 3.398 -17.183 -3.804 1.00 57.97 70 ALA A O 1
#

Radius of gyration: 10.97 Å; chains: 1; bounding box: 26×27×24 Å